Protein AF-A0AAW5V576-F1 (afdb_monomer_lite)

Organism: NCBI:txid2023178

pLDDT: mean 82.7, std 14.85, range [36.81, 95.94]

Radius of gyration: 14.21 Å; chains: 1; bounding box: 32×38×32 Å

Secondary structure (DSSP, 8-state):
---SSTTTTTS--HHHHHHHHHHHHHHHHHHHTT-----SSS-------HHHHHHHHHHHHHHHHHHHTTGGG--HHHHHHHHHHHHHHHHH-

Foldseek 3Di:
DPPPVVVVVPPDDLLRCLVVLLVLLVVLLCVLQQQPVDPPPDGGRDDDDPVSSVVSLVSSVVSLVSCVVVVVSDDPVSVVSSVVSVVSSVVSD

Structure (mmCIF, N/CA/C/O backbone):
data_AF-A0AAW5V576-F1
#
_entry.id   AF-A0AAW5V576-F1
#
loop_
_atom_site.group_PDB
_atom_site.id
_atom_site.type_symbol
_atom_site.label_atom_id
_atom_site.label_alt_id
_atom_site.label_comp_id
_atom_site.label_asym_id
_atom_site.label_entity_id
_atom_site.label_seq_id
_atom_site.pdbx_PDB_ins_code
_atom_site.Cartn_x
_atom_site.Cartn_y
_atom_site.Cartn_z
_atom_site.occupancy
_atom_site.B_iso_or_equiv
_atom_site.auth_seq_id
_atom_site.auth_comp_id
_atom_site.auth_asym_id
_atom_site.auth_atom_id
_atom_site.pdbx_PDB_model_num
ATOM 1 N N . MET A 1 1 ? -5.558 15.678 -15.667 1.00 36.81 1 MET A N 1
ATOM 2 C CA . MET A 1 1 ? -6.843 15.155 -15.167 1.00 36.81 1 MET A CA 1
ATOM 3 C C . MET A 1 1 ? -6.556 14.261 -13.972 1.00 36.81 1 MET A C 1
ATOM 5 O O . MET A 1 1 ? -6.073 13.157 -14.170 1.00 36.81 1 MET A O 1
ATOM 9 N N . SER A 1 2 ? -6.789 14.756 -12.757 1.00 41.44 2 SER A N 1
ATOM 10 C CA . SER A 1 2 ? -6.681 13.973 -11.517 1.00 41.44 2 SER A CA 1
ATOM 11 C C . SER A 1 2 ? -7.855 14.355 -10.619 1.00 41.44 2 SER A C 1
ATOM 13 O O . SER A 1 2 ? -7.705 15.072 -9.640 1.00 41.44 2 SER A O 1
ATOM 15 N N . THR A 1 3 ? -9.056 13.946 -11.014 1.00 46.66 3 THR A N 1
ATOM 16 C CA . THR A 1 3 ? -10.314 14.245 -10.314 1.00 46.66 3 THR A CA 1
ATOM 17 C C . THR A 1 3 ? -11.100 12.950 -10.150 1.00 46.66 3 THR A C 1
ATOM 19 O O . THR A 1 3 ? -12.135 12.763 -10.768 1.00 46.66 3 THR A O 1
ATOM 22 N N . GLY A 1 4 ? -10.559 12.002 -9.383 1.00 46.56 4 GLY A N 1
ATOM 23 C CA . GLY A 1 4 ? -11.294 10.788 -8.993 1.00 46.56 4 GLY A CA 1
ATOM 24 C C . GLY A 1 4 ? -11.837 10.877 -7.569 1.00 46.56 4 GLY A C 1
ATOM 25 O O . GLY A 1 4 ? -12.987 10.564 -7.305 1.00 46.56 4 GLY A O 1
ATOM 26 N N . ILE A 1 5 ? -11.022 11.380 -6.643 1.00 52.66 5 ILE A N 1
ATOM 27 C CA . ILE A 1 5 ? -11.385 11.512 -5.223 1.00 52.66 5 ILE A CA 1
ATOM 28 C C . ILE A 1 5 ? -12.134 12.810 -4.908 1.00 52.66 5 ILE A C 1
ATOM 30 O O . ILE A 1 5 ? -12.913 12.845 -3.960 1.00 52.66 5 ILE A O 1
ATOM 34 N N . ASN A 1 6 ? -11.961 13.865 -5.710 1.00 53.06 6 ASN A N 1
ATOM 35 C CA . ASN A 1 6 ? -12.514 15.185 -5.388 1.00 53.06 6 ASN A CA 1
ATOM 36 C C . ASN A 1 6 ? -14.046 15.247 -5.521 1.00 53.06 6 ASN A C 1
ATOM 38 O O . ASN A 1 6 ? -14.680 16.102 -4.911 1.00 53.06 6 ASN A O 1
ATOM 42 N N . GLU A 1 7 ? -14.634 14.345 -6.309 1.00 49.97 7 GLU A N 1
ATOM 43 C CA . GLU A 1 7 ? -16.078 14.319 -6.566 1.00 49.97 7 GLU A CA 1
ATOM 44 C C . GLU A 1 7 ? -16.846 13.530 -5.492 1.00 49.97 7 GLU A C 1
ATOM 46 O O . GLU A 1 7 ? -17.951 13.916 -5.129 1.00 49.97 7 GLU A O 1
ATOM 51 N N . PHE A 1 8 ? -16.219 12.512 -4.887 1.00 49.84 8 PHE A N 1
ATOM 52 C CA . PHE A 1 8 ? -16.797 11.732 -3.782 1.00 49.84 8 PHE A CA 1
ATOM 53 C C . PHE A 1 8 ? -16.484 12.299 -2.387 1.00 49.84 8 PHE A C 1
ATOM 55 O O . PHE A 1 8 ? -17.133 11.925 -1.416 1.00 49.84 8 PHE A O 1
ATOM 62 N N . SER A 1 9 ? -15.506 13.203 -2.264 1.00 53.84 9 SER A N 1
ATOM 63 C CA . SER A 1 9 ? -15.071 13.741 -0.963 1.00 53.84 9 SER A CA 1
ATOM 64 C C . SER A 1 9 ? -15.903 14.918 -0.445 1.00 53.84 9 SER A C 1
ATOM 66 O O . SER A 1 9 ? -15.674 15.353 0.678 1.00 53.84 9 SER A O 1
ATOM 68 N N . LYS A 1 10 ? -16.842 15.464 -1.232 1.00 54.75 10 LYS A N 1
ATOM 69 C CA . LYS A 1 10 ? -17.588 16.673 -0.831 1.00 54.75 10 LYS A CA 1
ATOM 70 C C . LYS A 1 10 ? -18.519 16.461 0.369 1.00 54.75 10 LYS A C 1
ATOM 72 O O . LYS A 1 10 ? -18.722 17.407 1.120 1.00 54.75 10 LYS A O 1
ATOM 77 N N . ASP A 1 11 ? -18.985 15.232 0.585 1.00 56.47 11 ASP A N 1
ATOM 78 C CA . ASP A 1 11 ? -19.922 14.876 1.665 1.00 56.47 11 ASP A CA 1
ATOM 79 C C . ASP A 1 11 ? -19.439 13.684 2.516 1.00 56.47 11 ASP A C 1
ATOM 81 O O . ASP A 1 11 ? -20.123 13.228 3.432 1.00 56.47 11 ASP A O 1
ATOM 85 N N . ALA A 1 12 ? -18.249 13.154 2.221 1.00 62.97 12 ALA A N 1
ATOM 86 C CA . ALA A 1 12 ? -17.701 11.983 2.890 1.00 62.97 12 ALA A CA 1
ATOM 87 C C . ALA A 1 12 ? -16.958 12.386 4.172 1.00 62.97 12 ALA A C 1
ATOM 89 O O . ALA A 1 12 ? -16.040 13.207 4.154 1.00 62.97 12 ALA A O 1
ATOM 90 N N . THR A 1 13 ? -17.312 11.772 5.302 1.00 75.44 13 THR A N 1
ATOM 91 C CA . THR A 1 13 ? -16.555 11.945 6.548 1.00 75.44 13 THR A CA 1
ATOM 92 C C . THR A 1 13 ? -15.145 11.384 6.382 1.00 75.44 13 THR A C 1
ATOM 94 O O . THR A 1 13 ? -14.947 10.372 5.708 1.00 75.44 13 THR A O 1
ATOM 97 N N . THR A 1 14 ? -14.150 11.985 7.034 1.00 76.38 14 THR A N 1
ATOM 98 C CA . THR A 1 14 ? -12.751 11.524 6.988 1.00 76.38 14 THR A CA 1
ATOM 99 C C . THR A 1 14 ? -12.610 10.024 7.281 1.00 76.38 14 THR A C 1
ATOM 101 O O . THR A 1 14 ? -11.830 9.339 6.624 1.00 76.38 14 THR A O 1
ATOM 104 N N . GLN A 1 15 ? -13.424 9.483 8.195 1.00 77.75 15 GLN A N 1
ATOM 105 C CA . GLN A 1 15 ? -13.480 8.047 8.499 1.00 77.75 15 GLN A CA 1
ATOM 106 C C . GLN A 1 15 ? -13.874 7.178 7.297 1.00 77.75 15 GLN A C 1
ATOM 108 O O . GLN A 1 15 ? -13.310 6.104 7.106 1.00 77.75 15 GLN A O 1
ATOM 113 N N . SER A 1 16 ? -14.809 7.642 6.467 1.00 82.69 16 SER A N 1
ATOM 114 C CA . SER A 1 16 ? -15.243 6.922 5.263 1.00 82.69 16 SER A CA 1
ATOM 115 C C . SER A 1 16 ? -14.215 6.970 4.125 1.00 82.69 16 SER A C 1
ATOM 117 O O . SER A 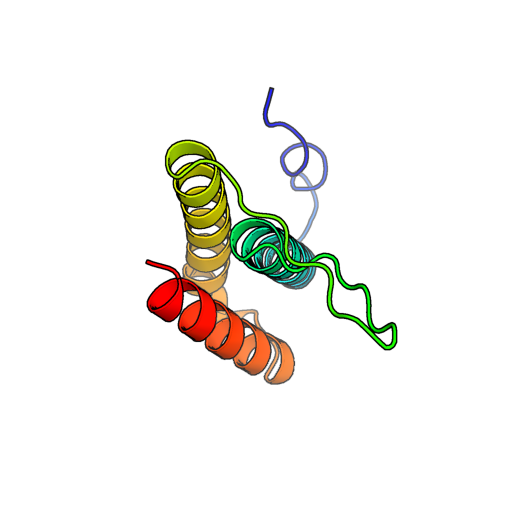1 16 ? -14.193 6.083 3.273 1.00 82.69 16 SER A O 1
ATOM 119 N N . LEU A 1 17 ? -13.320 7.964 4.139 1.00 86.81 17 LEU A N 1
ATOM 120 C CA . LEU A 1 17 ? -12.281 8.139 3.127 1.00 86.81 17 LEU A CA 1
ATOM 121 C C . LEU A 1 17 ? -11.023 7.305 3.406 1.00 86.81 17 LEU A C 1
ATOM 123 O O . LEU A 1 17 ? -10.405 6.810 2.465 1.00 86.81 17 LEU A O 1
ATOM 127 N N . ILE A 1 18 ? -10.657 7.101 4.675 1.00 89.44 18 ILE A N 1
ATOM 128 C CA . ILE A 1 18 ? -9.493 6.291 5.088 1.00 89.44 18 ILE A CA 1
ATOM 129 C C . ILE A 1 18 ? -9.405 4.926 4.375 1.00 89.44 18 ILE A C 1
ATOM 131 O O . ILE A 1 18 ? -8.354 4.648 3.793 1.00 89.44 18 ILE A O 1
ATOM 135 N N . PRO A 1 19 ? -10.454 4.075 4.337 1.00 90.62 19 PRO A N 1
ATOM 136 C CA . PRO A 1 19 ? -10.362 2.782 3.655 1.00 90.62 19 PRO A CA 1
ATOM 137 C C . PRO A 1 19 ? -10.147 2.920 2.140 1.00 90.62 19 PRO A C 1
ATOM 139 O O . PRO A 1 19 ? -9.499 2.070 1.530 1.00 90.62 19 PRO A O 1
ATOM 142 N N . ILE A 1 20 ? -10.643 4.000 1.525 1.00 91.56 20 ILE A N 1
ATOM 143 C CA . ILE A 1 20 ? -10.450 4.279 0.097 1.00 91.56 20 ILE A CA 1
ATOM 144 C C . ILE A 1 20 ? -8.987 4.641 -0.171 1.00 91.56 20 ILE A C 1
ATOM 146 O O . ILE A 1 20 ? -8.380 4.079 -1.084 1.00 91.56 20 ILE A O 1
ATOM 150 N N . TYR A 1 21 ? -8.408 5.529 0.642 1.00 91.88 21 TYR A N 1
ATOM 151 C CA . TYR A 1 21 ? -6.995 5.897 0.538 1.00 91.88 21 TYR A CA 1
ATOM 152 C C . TYR A 1 21 ? -6.072 4.701 0.800 1.00 91.88 21 TYR A C 1
ATOM 154 O O . TYR A 1 21 ? -5.141 4.490 0.029 1.00 91.88 21 TYR A O 1
ATOM 162 N N . LEU A 1 22 ? -6.361 3.864 1.805 1.00 92.62 22 LEU A N 1
ATOM 163 C CA . LEU A 1 22 ? -5.585 2.645 2.078 1.00 92.62 22 LEU A CA 1
ATOM 164 C C . LEU A 1 22 ? -5.619 1.673 0.895 1.00 92.62 22 LEU A C 1
ATOM 166 O O . LEU A 1 22 ? -4.575 1.203 0.441 1.00 92.62 22 LEU A O 1
ATOM 170 N N . LYS A 1 23 ? -6.813 1.408 0.349 1.00 93.25 23 LYS A N 1
ATOM 171 C CA . LYS A 1 23 ? -6.975 0.530 -0.816 1.00 93.25 23 LYS A CA 1
ATOM 172 C C . LYS A 1 23 ? -6.221 1.071 -2.029 1.00 93.25 23 LYS A C 1
ATOM 174 O O . LYS A 1 23 ? -5.547 0.309 -2.720 1.00 93.25 23 LYS A O 1
ATOM 179 N N . ARG A 1 24 ? -6.313 2.379 -2.277 1.00 93.38 24 ARG A N 1
ATOM 180 C CA . ARG A 1 24 ? -5.633 3.025 -3.401 1.00 93.38 24 ARG A CA 1
ATOM 181 C C . ARG A 1 24 ? -4.113 2.988 -3.242 1.00 93.38 24 ARG A C 1
ATOM 183 O O . ARG A 1 24 ? -3.439 2.554 -4.173 1.00 93.38 24 ARG A O 1
ATOM 190 N N . ALA A 1 25 ? -3.587 3.352 -2.073 1.00 93.69 25 ALA A N 1
ATOM 191 C CA . ALA A 1 25 ? -2.157 3.290 -1.779 1.00 93.69 25 ALA A CA 1
ATOM 192 C C . ALA A 1 25 ? -1.604 1.866 -1.960 1.00 93.69 25 ALA A C 1
ATOM 194 O O . ALA A 1 25 ? -0.566 1.693 -2.597 1.00 93.69 25 ALA A O 1
ATOM 195 N N . ARG A 1 26 ? -2.332 0.839 -1.494 1.00 94.00 26 ARG A N 1
ATOM 196 C CA . ARG A 1 26 ? -1.978 -0.575 -1.706 1.00 94.00 26 ARG A CA 1
ATOM 197 C C . ARG A 1 26 ? -1.861 -0.914 -3.192 1.00 94.00 26 ARG A C 1
ATOM 199 O O . ARG A 1 26 ? -0.826 -1.420 -3.613 1.00 94.00 26 ARG A O 1
ATOM 206 N N . SER A 1 27 ? -2.882 -0.610 -3.994 1.00 91.19 27 SER A N 1
ATOM 207 C CA . SER A 1 27 ? -2.855 -0.888 -5.437 1.00 91.19 27 SER A CA 1
ATOM 208 C C . SER A 1 27 ? -1.708 -0.169 -6.152 1.00 91.19 27 SER A C 1
ATOM 210 O O . SER A 1 27 ? -1.019 -0.784 -6.960 1.00 91.19 27 SER A O 1
ATOM 212 N N . ILE A 1 28 ? -1.467 1.103 -5.823 1.00 92.19 28 ILE A N 1
ATOM 213 C CA . ILE A 1 28 ? -0.386 1.897 -6.419 1.00 92.19 28 ILE A CA 1
ATOM 214 C C . ILE A 1 28 ? 0.990 1.316 -6.065 1.00 92.19 28 ILE A C 1
ATOM 216 O O . ILE A 1 28 ? 1.859 1.233 -6.931 1.00 92.19 28 ILE A O 1
ATOM 220 N N . LEU A 1 29 ? 1.203 0.898 -4.813 1.00 92.00 29 LEU A N 1
ATOM 221 C CA . LEU A 1 29 ? 2.472 0.311 -4.369 1.00 92.00 29 LEU A CA 1
ATOM 222 C C . LEU A 1 29 ? 2.748 -1.051 -5.011 1.00 92.00 29 LEU A C 1
ATOM 224 O O . LEU A 1 29 ? 3.894 -1.333 -5.362 1.00 92.00 29 LEU A O 1
ATOM 228 N N . LEU A 1 30 ? 1.721 -1.887 -5.175 1.00 90.50 30 LEU A N 1
ATOM 229 C CA . LEU A 1 30 ? 1.848 -3.171 -5.866 1.00 90.50 30 LEU A CA 1
ATOM 230 C C . LEU A 1 30 ? 2.207 -2.961 -7.341 1.00 90.50 30 LEU A C 1
ATOM 232 O O . LEU A 1 30 ? 3.212 -3.498 -7.806 1.00 90.50 30 LEU A O 1
ATOM 236 N N . GLU A 1 31 ? 1.481 -2.078 -8.031 1.00 88.81 31 GLU A N 1
ATOM 237 C CA . GLU A 1 31 ? 1.756 -1.714 -9.425 1.00 88.81 31 GLU A CA 1
ATOM 238 C C . GLU A 1 31 ? 3.172 -1.142 -9.594 1.00 88.81 31 GLU A C 1
ATOM 240 O O . GLU A 1 31 ? 3.927 -1.578 -10.461 1.00 88.81 31 GLU A O 1
ATOM 245 N N . ALA A 1 32 ? 3.596 -0.225 -8.719 1.00 88.50 32 ALA A N 1
ATOM 246 C CA . ALA A 1 32 ? 4.941 0.353 -8.752 1.00 88.50 32 ALA A CA 1
ATOM 247 C C . ALA A 1 32 ? 6.056 -0.701 -8.609 1.00 88.50 32 ALA A C 1
ATOM 249 O O . ALA A 1 32 ? 7.154 -0.521 -9.142 1.00 88.50 32 ALA A O 1
ATOM 250 N N . ASN A 1 33 ? 5.783 -1.795 -7.897 1.00 85.94 33 ASN A N 1
ATOM 251 C CA . ASN A 1 33 ? 6.712 -2.907 -7.706 1.00 85.94 33 ASN A CA 1
ATOM 252 C C . ASN A 1 33 ? 6.567 -4.015 -8.758 1.00 85.94 33 ASN A C 1
ATOM 254 O O . ASN A 1 33 ? 7.262 -5.032 -8.680 1.00 85.94 33 ASN A O 1
ATOM 258 N N . GLY A 1 34 ? 5.715 -3.805 -9.764 1.00 82.56 34 GLY A N 1
ATOM 259 C CA . GLY A 1 34 ? 5.482 -4.765 -10.832 1.00 82.56 34 GLY A CA 1
ATOM 260 C C . GLY A 1 34 ? 4.647 -5.961 -10.400 1.00 82.56 34 GLY A C 1
ATOM 261 O O . GLY A 1 34 ? 4.649 -6.967 -11.109 1.00 82.56 34 GLY A O 1
ATOM 262 N N . ASP A 1 35 ? 3.978 -5.879 -9.249 1.00 81.81 35 ASP A N 1
ATOM 263 C CA . ASP A 1 35 ? 3.077 -6.915 -8.771 1.00 81.81 35 ASP A CA 1
ATOM 264 C C . ASP A 1 35 ? 1.717 -6.760 -9.455 1.00 81.81 35 ASP A C 1
ATOM 266 O O . ASP A 1 35 ? 1.068 -5.714 -9.391 1.00 81.81 35 ASP A O 1
ATOM 270 N N . THR A 1 36 ? 1.314 -7.806 -10.168 1.00 71.00 36 THR A N 1
ATOM 271 C CA . THR A 1 36 ? 0.096 -7.821 -10.984 1.00 71.00 36 THR A CA 1
ATOM 272 C C . THR A 1 36 ? -1.092 -8.444 -10.252 1.00 71.00 36 THR A C 1
ATOM 274 O O . THR A 1 36 ? -2.172 -8.558 -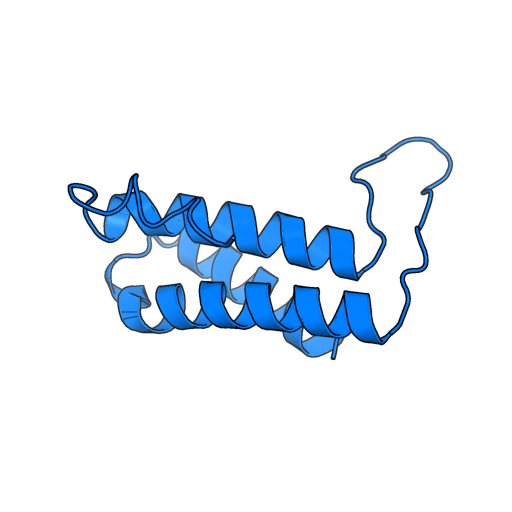10.830 1.00 71.00 36 THR A O 1
ATOM 277 N N . GLY A 1 37 ? -0.914 -8.891 -9.001 1.00 68.88 37 GLY A N 1
ATOM 278 C CA . GLY A 1 37 ? -1.907 -9.690 -8.284 1.00 68.88 37 GLY A CA 1
ATOM 279 C C . GLY A 1 37 ? -2.125 -11.090 -8.875 1.00 68.88 37 GLY A C 1
ATOM 280 O O . GLY A 1 37 ? -3.045 -11.793 -8.459 1.00 68.88 37 GLY A O 1
ATOM 281 N N . TYR A 1 38 ? -1.307 -11.513 -9.846 1.00 68.31 38 TYR A N 1
ATOM 282 C CA . TYR A 1 38 ? -1.381 -12.845 -10.436 1.00 68.31 38 TYR A CA 1
ATOM 283 C C . TYR A 1 38 ? -0.700 -13.876 -9.527 1.00 68.31 38 TYR A C 1
ATOM 285 O O . TYR A 1 38 ? 0.521 -13.887 -9.387 1.00 68.31 38 TYR A O 1
ATOM 293 N N . SER A 1 39 ? -1.494 -14.769 -8.932 1.00 65.19 39 SER A N 1
ATOM 294 C CA . SER A 1 39 ? -1.025 -15.849 -8.045 1.00 65.19 39 SER A CA 1
ATOM 295 C C . SER A 1 39 ? -0.876 -17.209 -8.743 1.00 65.19 39 SER A C 1
ATOM 297 O O . SER A 1 39 ? -0.947 -18.243 -8.083 1.00 65.19 39 SER A O 1
ATOM 299 N N . GLY A 1 40 ? -0.730 -17.242 -10.072 1.00 72.88 40 GLY A N 1
ATOM 300 C CA . GLY A 1 40 ? -0.461 -18.493 -10.788 1.00 72.88 40 GLY A CA 1
ATOM 301 C C . GLY A 1 40 ? 0.940 -19.047 -10.501 1.00 72.88 40 GLY A C 1
ATOM 302 O O . GLY A 1 40 ? 1.748 -18.416 -9.826 1.00 72.88 40 GLY A O 1
ATOM 303 N N . GLU A 1 41 ? 1.247 -20.221 -11.057 1.00 73.00 41 GLU A N 1
ATOM 304 C CA . GLU A 1 41 ? 2.499 -20.962 -10.801 1.00 73.00 41 GLU A CA 1
ATOM 305 C C . GLU A 1 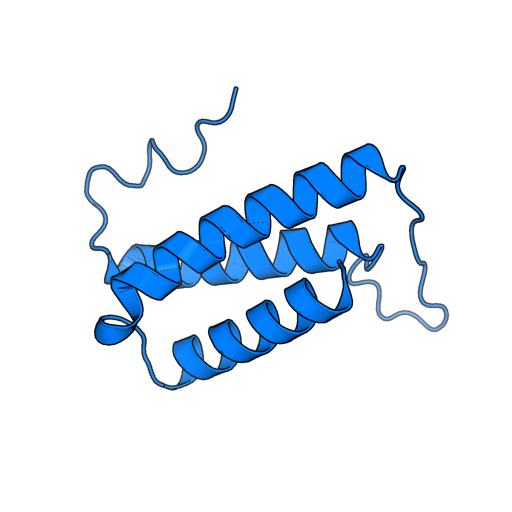41 ? 3.778 -20.160 -11.137 1.00 73.00 41 GLU A C 1
ATOM 307 O O . GLU A 1 41 ? 4.845 -20.407 -10.579 1.00 73.00 41 GLU A O 1
ATOM 312 N N . VAL A 1 42 ? 3.656 -19.146 -12.002 1.00 71.44 42 VAL A N 1
ATOM 313 C CA . VAL A 1 42 ? 4.714 -18.185 -12.336 1.00 71.44 42 VAL A CA 1
ATOM 314 C C . VAL A 1 42 ? 4.241 -16.771 -12.003 1.00 71.44 42 VAL A C 1
ATOM 316 O O . VAL A 1 42 ? 3.303 -16.264 -12.621 1.00 71.44 42 VAL A O 1
ATOM 319 N N . VAL A 1 43 ? 4.917 -16.106 -11.063 1.00 66.06 43 VAL A N 1
ATOM 320 C CA . VAL A 1 43 ? 4.666 -14.691 -10.746 1.00 66.06 43 VAL A CA 1
ATOM 321 C C . VAL A 1 43 ? 5.202 -13.823 -11.886 1.00 66.06 43 VAL A C 1
ATOM 323 O O . VAL A 1 43 ? 6.414 -13.670 -12.053 1.00 66.06 43 VAL A O 1
ATOM 326 N N . LEU A 1 44 ? 4.298 -13.242 -12.676 1.00 67.81 44 LEU A N 1
ATOM 327 C CA . LEU A 1 44 ? 4.646 -12.302 -13.739 1.00 67.81 44 LEU A CA 1
ATOM 328 C C . LEU A 1 44 ? 4.907 -10.918 -13.135 1.00 67.81 44 LEU A C 1
ATOM 330 O O . LEU A 1 44 ? 3.968 -10.219 -12.747 1.00 67.81 44 LEU A O 1
ATOM 334 N N . LYS A 1 45 ? 6.187 -10.530 -13.067 1.00 74.25 45 LYS A N 1
ATOM 335 C CA . LYS A 1 45 ? 6.604 -9.186 -12.650 1.00 74.25 45 LYS A CA 1
ATOM 336 C C . LYS A 1 45 ? 6.730 -8.256 -13.846 1.00 74.25 45 LYS A C 1
ATOM 338 O O . LYS A 1 45 ? 7.421 -8.575 -14.813 1.00 74.25 45 LYS A O 1
ATOM 343 N N . VAL A 1 46 ? 6.115 -7.083 -13.755 1.00 76.50 46 VAL A N 1
ATOM 344 C CA . VAL A 1 46 ? 6.229 -6.040 -14.780 1.00 76.50 46 VAL A CA 1
ATOM 345 C C . VAL A 1 46 ? 7.317 -5.047 -14.387 1.00 76.50 46 VAL A C 1
ATOM 347 O O . VAL A 1 46 ? 7.279 -4.448 -13.317 1.00 76.50 46 VAL A O 1
ATOM 350 N N . THR A 1 47 ? 8.308 -4.845 -15.253 1.00 78.69 47 THR A N 1
ATOM 351 C CA . THR A 1 47 ? 9.316 -3.799 -15.039 1.00 78.69 47 THR A CA 1
ATOM 352 C C . THR A 1 47 ? 8.836 -2.489 -15.649 1.00 78.69 47 THR A C 1
ATOM 354 O O . THR A 1 47 ? 8.750 -2.348 -16.869 1.00 78.69 47 THR A O 1
ATOM 357 N N . HIS A 1 48 ? 8.536 -1.513 -14.797 1.00 82.38 48 HIS A N 1
ATOM 358 C CA . HIS A 1 48 ? 8.188 -0.164 -15.229 1.00 82.38 48 HIS A CA 1
ATOM 359 C C . HIS A 1 48 ? 9.429 0.716 -15.404 1.00 82.38 48 HIS A C 1
ATOM 361 O O . HIS A 1 48 ? 10.469 0.487 -14.785 1.00 82.38 48 HIS A O 1
ATOM 367 N N . LYS A 1 49 ? 9.302 1.775 -16.214 1.00 90.31 49 LYS A N 1
ATOM 368 C CA . LYS A 1 49 ? 10.329 2.822 -16.289 1.00 90.31 49 LYS A CA 1
ATOM 369 C C . LYS A 1 49 ? 10.535 3.470 -14.910 1.00 90.31 49 LYS A C 1
ATOM 371 O O . LYS A 1 49 ? 9.541 3.669 -14.200 1.00 90.31 49 LYS A O 1
ATOM 376 N N . PRO A 1 50 ? 11.769 3.864 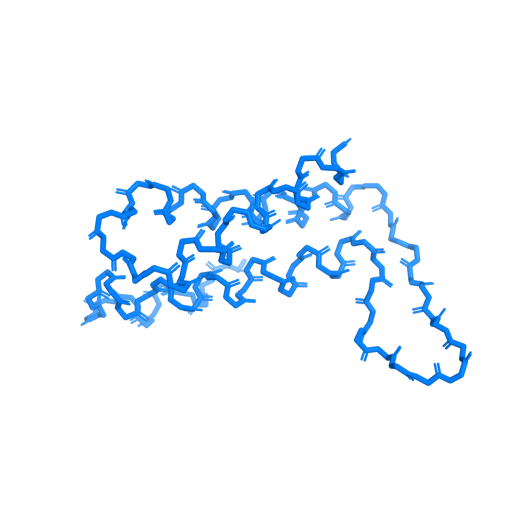-14.548 1.00 87.62 50 PRO A N 1
ATOM 377 C CA . PRO A 1 50 ? 12.050 4.517 -13.272 1.00 87.62 50 PRO A CA 1
ATOM 378 C C . PRO A 1 50 ? 11.166 5.740 -13.005 1.00 87.62 50 PRO A C 1
ATOM 380 O O . PRO A 1 50 ? 10.647 5.882 -11.899 1.00 87.62 50 PRO A O 1
ATOM 383 N N . GLU A 1 51 ? 10.911 6.581 -14.017 1.00 91.06 51 GLU A N 1
ATOM 384 C CA . GLU A 1 51 ? 10.057 7.767 -13.848 1.00 91.06 51 GLU A CA 1
ATOM 385 C C . GLU A 1 51 ? 8.608 7.399 -13.502 1.00 91.06 51 GLU A C 1
ATOM 387 O O . GLU A 1 51 ? 7.970 8.062 -12.684 1.00 91.06 51 GLU A O 1
ATOM 392 N N . TYR A 1 52 ? 8.090 6.317 -14.093 1.00 89.75 52 TYR A N 1
ATOM 393 C CA . TYR A 1 52 ? 6.748 5.823 -13.794 1.00 89.75 52 TYR A CA 1
ATOM 394 C C . TYR A 1 52 ? 6.670 5.279 -12.369 1.00 89.75 52 TYR A C 1
ATOM 396 O O . TYR A 1 52 ? 5.755 5.645 -11.632 1.00 89.75 52 TYR A O 1
ATOM 404 N N . LYS A 1 53 ? 7.654 4.462 -11.957 1.00 90.25 53 LYS A N 1
ATOM 405 C CA . LYS A 1 53 ? 7.736 3.959 -10.579 1.00 90.25 53 LYS A CA 1
ATOM 406 C C . LYS A 1 53 ? 7.744 5.126 -9.595 1.00 90.25 53 LYS A C 1
ATOM 408 O O . LYS A 1 53 ? 6.935 5.152 -8.674 1.00 90.25 53 LYS A O 1
ATOM 413 N N . HIS A 1 54 ? 8.593 6.124 -9.829 1.00 90.94 54 HIS A N 1
ATOM 414 C CA . HIS A 1 54 ? 8.685 7.299 -8.970 1.00 90.94 54 HIS A CA 1
ATOM 415 C C . HIS A 1 54 ? 7.356 8.069 -8.882 1.00 90.94 54 HIS A C 1
ATOM 417 O O . HIS A 1 54 ? 6.915 8.417 -7.788 1.00 90.94 54 HIS A O 1
ATOM 423 N N . ALA A 1 55 ? 6.674 8.279 -10.013 1.00 91.81 55 ALA A N 1
ATOM 424 C CA . ALA A 1 55 ? 5.371 8.938 -10.035 1.00 91.81 55 ALA A CA 1
ATOM 425 C C . ALA A 1 55 ? 4.298 8.162 -9.251 1.00 91.81 55 ALA A C 1
ATOM 427 O O . ALA A 1 55 ? 3.470 8.780 -8.585 1.00 91.81 55 ALA A O 1
ATOM 428 N N . GLN A 1 56 ? 4.310 6.827 -9.304 1.00 92.38 56 GLN A N 1
ATOM 429 C CA . GLN A 1 56 ? 3.396 5.998 -8.517 1.00 92.38 56 GLN A CA 1
ATOM 430 C C . GLN A 1 56 ? 3.728 6.049 -7.023 1.00 92.38 56 GLN A C 1
ATOM 432 O O . GLN A 1 56 ? 2.842 6.312 -6.214 1.00 92.38 56 GLN A O 1
ATOM 437 N N . LEU A 1 57 ? 5.003 5.906 -6.645 1.00 93.38 57 LEU A N 1
ATOM 438 C CA . LEU A 1 57 ? 5.418 6.016 -5.242 1.00 93.38 57 LEU A CA 1
ATOM 439 C C . LEU A 1 57 ? 5.042 7.375 -4.641 1.00 93.38 57 LEU A C 1
ATOM 441 O O . LEU A 1 57 ? 4.600 7.425 -3.497 1.00 93.38 57 LEU A O 1
ATOM 445 N N . LYS A 1 58 ? 5.137 8.459 -5.420 1.00 93.69 58 LYS A N 1
ATOM 446 C CA . LYS A 1 58 ? 4.701 9.791 -4.987 1.00 93.69 58 LYS A CA 1
ATOM 447 C C . LYS A 1 58 ? 3.197 9.853 -4.701 1.00 93.69 58 LYS A C 1
ATOM 449 O O . LYS A 1 58 ? 2.810 10.361 -3.658 1.00 93.69 58 LYS A O 1
ATOM 454 N N . LYS A 1 59 ? 2.350 9.284 -5.564 1.00 93.50 59 LYS A N 1
ATOM 455 C CA . LYS A 1 59 ? 0.897 9.233 -5.311 1.00 93.50 59 LYS A CA 1
ATOM 456 C C . LYS A 1 59 ? 0.560 8.419 -4.059 1.00 93.50 59 LYS A C 1
ATOM 458 O O . LYS A 1 59 ? -0.303 8.815 -3.286 1.00 93.50 59 LYS A O 1
ATOM 463 N N . ALA A 1 60 ? 1.233 7.282 -3.864 1.00 93.88 60 ALA A N 1
ATOM 464 C CA . ALA A 1 60 ? 1.057 6.475 -2.658 1.00 93.88 60 ALA A CA 1
ATOM 465 C C . ALA A 1 60 ? 1.521 7.228 -1.400 1.00 93.88 60 ALA A C 1
ATOM 467 O O . ALA A 1 60 ? 0.884 7.123 -0.358 1.00 93.88 60 ALA A O 1
ATOM 468 N N . GLU A 1 61 ? 2.598 8.012 -1.496 1.00 94.50 61 GLU A N 1
ATOM 469 C CA . GLU A 1 61 ? 3.056 8.886 -0.416 1.00 94.50 61 GLU A CA 1
ATOM 470 C C . GLU A 1 61 ? 2.020 9.962 -0.073 1.00 94.50 61 GLU A C 1
ATOM 472 O O . GLU A 1 61 ? 1.703 10.123 1.099 1.00 94.50 61 GLU A O 1
ATOM 477 N N . GLU A 1 62 ? 1.432 10.636 -1.065 1.00 94.00 62 GLU A N 1
ATOM 478 C CA . GLU A 1 62 ? 0.370 11.632 -0.846 1.00 94.00 62 GLU A CA 1
ATOM 479 C C . GLU A 1 62 ? -0.848 11.023 -0.121 1.00 94.00 62 GLU A C 1
ATOM 481 O O . GLU A 1 62 ? -1.378 11.615 0.823 1.00 94.00 62 GLU A O 1
ATOM 486 N N . ASP A 1 63 ? -1.248 9.807 -0.503 1.00 92.56 63 ASP A N 1
ATOM 487 C CA . ASP A 1 63 ? -2.347 9.071 0.134 1.00 92.56 63 ASP A CA 1
ATOM 488 C C . ASP A 1 63 ? -2.036 8.691 1.584 1.00 92.56 63 ASP A C 1
ATOM 490 O O . ASP A 1 63 ? -2.871 8.867 2.475 1.00 92.56 63 ASP A O 1
ATOM 494 N N . LEU A 1 64 ? -0.829 8.179 1.832 1.00 94.38 64 LEU A N 1
ATOM 495 C CA . LEU A 1 64 ? -0.387 7.817 3.174 1.00 94.38 64 LEU A CA 1
ATOM 496 C C . LEU A 1 64 ? -0.207 9.059 4.051 1.00 94.38 64 LEU A C 1
ATOM 498 O O . LEU A 1 64 ? -0.589 9.022 5.215 1.00 94.38 64 LEU A O 1
ATOM 502 N N . SER A 1 65 ? 0.283 10.178 3.516 1.00 94.19 65 SER A N 1
ATOM 503 C CA . SER A 1 65 ? 0.352 11.445 4.247 1.00 94.19 65 SER A CA 1
ATOM 504 C C . SER A 1 65 ? -1.033 11.957 4.639 1.00 94.19 65 SER A C 1
ATOM 506 O O . SER A 1 65 ? -1.199 12.457 5.750 1.00 94.19 65 SER A O 1
ATOM 508 N N . TYR A 1 66 ? -2.054 11.803 3.790 1.00 91.88 66 TYR A N 1
ATOM 509 C CA . TYR A 1 66 ? -3.429 12.124 4.183 1.00 91.88 66 TYR A CA 1
ATOM 510 C C . TYR A 1 66 ? -3.883 11.268 5.375 1.00 91.88 66 TYR A C 1
ATOM 512 O O . TYR A 1 66 ? -4.361 11.803 6.374 1.00 91.88 66 TYR A O 1
ATOM 520 N N . ILE A 1 67 ? -3.677 9.948 5.315 1.00 92.62 67 ILE A N 1
ATOM 521 C CA . ILE A 1 67 ? -4.040 9.031 6.409 1.00 92.62 67 ILE A CA 1
ATOM 522 C C . ILE A 1 67 ? -3.252 9.352 7.688 1.00 92.62 67 ILE A C 1
ATOM 524 O O . ILE A 1 67 ? -3.826 9.340 8.774 1.00 92.62 67 ILE A O 1
ATOM 528 N N . GLU A 1 68 ? -1.968 9.696 7.568 1.00 93.25 68 GLU A N 1
ATOM 529 C CA . GLU A 1 68 ? -1.092 10.049 8.689 1.00 93.25 68 GLU A CA 1
ATOM 530 C C . GLU A 1 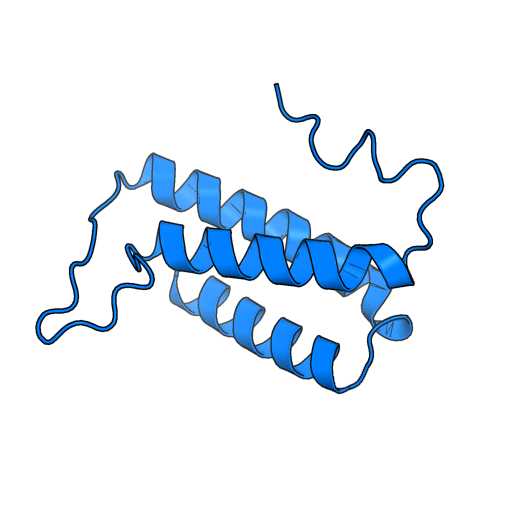68 ? -1.607 11.267 9.475 1.00 93.25 68 GLU A C 1
ATOM 532 O O . GLU A 1 68 ? -1.606 11.269 10.706 1.00 93.25 68 GLU A O 1
ATOM 537 N N . ASN A 1 69 ? -2.142 12.271 8.777 1.00 92.31 69 ASN A N 1
ATOM 538 C CA . ASN A 1 69 ? -2.773 13.437 9.406 1.00 92.31 69 ASN A CA 1
ATOM 539 C C . ASN A 1 69 ? -4.128 13.117 10.066 1.00 92.31 69 ASN A C 1
ATOM 541 O O . ASN A 1 69 ? -4.683 13.939 10.798 1.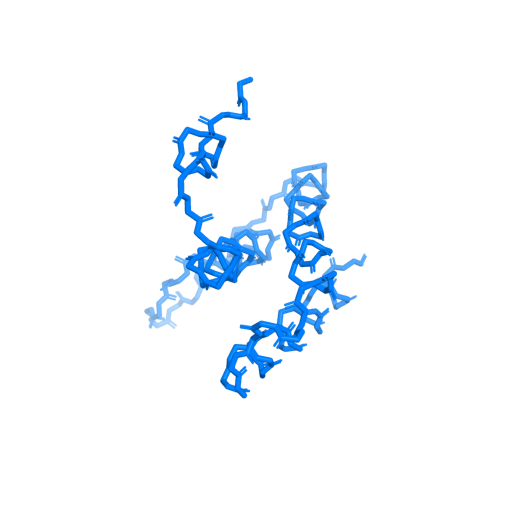00 92.31 69 ASN A O 1
ATOM 545 N N . HIS A 1 70 ? -4.670 11.923 9.824 1.00 91.56 70 HIS A N 1
ATOM 546 C CA . HIS A 1 70 ? -5.978 11.480 10.293 1.00 91.56 70 HIS A CA 1
ATOM 547 C C . HIS A 1 70 ? -5.922 10.128 11.027 1.00 91.56 70 HIS A C 1
ATOM 549 O O . HIS A 1 70 ? -6.940 9.441 11.126 1.00 91.56 70 HIS A O 1
ATOM 555 N N . LEU A 1 71 ? -4.768 9.751 11.599 1.00 89.06 71 LEU A N 1
ATOM 556 C CA . LEU A 1 71 ? -4.593 8.464 12.294 1.00 89.06 71 LEU A CA 1
ATOM 557 C C . LEU A 1 71 ? -5.572 8.267 13.453 1.00 89.06 71 LEU A C 1
ATOM 559 O O . LEU A 1 71 ? -6.001 7.146 13.703 1.00 89.06 71 LEU A O 1
ATOM 563 N N . SER A 1 72 ? -5.986 9.347 14.120 1.00 88.75 72 SER A N 1
ATOM 564 C CA . SER A 1 72 ? -6.990 9.313 15.194 1.00 88.75 72 SER A CA 1
ATOM 565 C C . SER A 1 72 ? -8.351 8.769 14.743 1.00 88.75 72 SER A C 1
ATOM 567 O O . SER A 1 72 ? -9.132 8.315 15.572 1.00 88.75 72 SER A O 1
ATOM 569 N N . ASN A 1 73 ? -8.631 8.806 13.438 1.00 88.25 73 ASN A N 1
ATOM 570 C CA . ASN A 1 73 ? -9.861 8.303 12.832 1.00 88.25 73 ASN A CA 1
ATOM 571 C C . ASN A 1 73 ? -9.725 6.863 12.306 1.00 88.25 73 ASN A C 1
ATOM 573 O O . ASN A 1 73 ? -10.704 6.321 11.793 1.00 88.25 73 ASN A O 1
ATOM 577 N N . CYS A 1 74 ? -8.539 6.255 12.405 1.00 88.88 74 CYS A N 1
ATOM 578 C CA . CYS A 1 74 ? -8.287 4.895 11.943 1.00 88.88 74 CYS A CA 1
ATOM 579 C C . CYS A 1 74 ? -8.686 3.858 13.001 1.00 88.88 74 CYS A C 1
ATOM 581 O O . CYS A 1 74 ? -8.408 4.011 14.191 1.00 88.88 74 CYS A O 1
ATOM 583 N N . SER A 1 75 ? -9.272 2.749 12.556 1.00 91.62 75 SER A N 1
ATOM 584 C CA . SER A 1 75 ? -9.395 1.540 13.370 1.00 91.62 75 SER A CA 1
ATOM 585 C C . SER A 1 75 ? -8.030 0.865 13.563 1.00 91.62 75 SER A C 1
ATOM 587 O O . SER A 1 75 ? -7.074 1.116 12.828 1.00 91.62 75 SER A O 1
ATOM 589 N N . GLN A 1 76 ? -7.929 -0.049 14.531 1.00 92.00 76 GLN A N 1
ATOM 590 C CA . GLN A 1 76 ? -6.689 -0.796 14.770 1.00 92.00 76 GLN A CA 1
ATOM 591 C C . GLN A 1 76 ? -6.239 -1.607 13.541 1.00 92.00 76 GLN A C 1
ATOM 593 O O . GLN A 1 76 ? -5.042 -1.746 13.300 1.00 92.00 76 GLN A O 1
ATOM 598 N N . GLU A 1 77 ? -7.185 -2.128 12.758 1.00 92.81 77 GLU A N 1
ATOM 599 C CA . GLU A 1 77 ? -6.894 -2.841 11.509 1.00 92.81 77 GLU A CA 1
ATOM 600 C C . GLU A 1 77 ? -6.347 -1.887 10.439 1.00 92.81 77 GLU A C 1
ATOM 602 O O . GLU A 1 77 ? -5.298 -2.146 9.860 1.00 92.81 77 GLU A O 1
ATOM 607 N N . GLN A 1 78 ? -6.970 -0.717 10.275 1.00 92.44 78 GLN A N 1
ATOM 608 C CA . GLN A 1 78 ? -6.502 0.323 9.352 1.00 92.44 78 GLN A CA 1
ATOM 609 C C . GLN A 1 78 ? -5.107 0.847 9.715 1.00 92.44 78 GLN A C 1
ATOM 611 O O . GLN A 1 78 ? -4.310 1.138 8.828 1.00 92.44 78 GLN A O 1
ATOM 616 N N . LEU A 1 79 ? -4.783 0.934 11.009 1.00 94.19 79 LEU A N 1
ATOM 617 C CA . LEU A 1 79 ? -3.439 1.290 11.469 1.00 94.19 79 LEU A CA 1
ATOM 618 C C . LEU A 1 79 ? -2.403 0.215 11.125 1.00 94.19 79 LEU A C 1
ATOM 620 O O . LEU A 1 79 ? -1.272 0.554 10.775 1.00 94.19 79 LEU A O 1
ATOM 624 N N . LYS A 1 80 ? -2.752 -1.073 11.217 1.00 94.94 80 LYS A N 1
ATOM 625 C CA . LYS A 1 80 ? -1.854 -2.157 10.784 1.00 94.94 80 LYS A CA 1
ATOM 626 C C . LYS A 1 80 ? -1.579 -2.060 9.286 1.00 94.94 80 LYS A C 1
ATOM 628 O O . LYS A 1 80 ? -0.413 -2.044 8.899 1.00 94.94 80 LYS A O 1
ATOM 633 N N . ASP A 1 81 ? -2.629 -1.894 8.486 1.00 93.69 81 ASP A N 1
ATOM 634 C CA . ASP A 1 81 ? -2.526 -1.713 7.037 1.00 93.69 81 ASP A CA 1
ATOM 635 C C . ASP A 1 81 ? -1.679 -0.491 6.676 1.00 93.69 81 ASP A C 1
ATOM 637 O O . ASP A 1 81 ? -0.770 -0.582 5.856 1.00 93.69 81 ASP A O 1
ATOM 641 N N . PHE A 1 82 ? -1.914 0.647 7.327 1.00 95.94 82 PHE A N 1
ATOM 642 C CA . PHE A 1 82 ? -1.116 1.853 7.127 1.00 95.94 82 PHE A CA 1
ATOM 643 C C . PHE A 1 82 ? 0.381 1.607 7.371 1.00 95.94 82 PHE A C 1
ATOM 645 O O . PHE A 1 82 ? 1.215 1.988 6.548 1.00 95.94 82 PHE A O 1
ATOM 652 N N . ASN A 1 83 ? 0.729 0.949 8.482 1.00 95.62 83 ASN A N 1
ATOM 653 C CA . ASN A 1 83 ? 2.123 0.662 8.822 1.00 95.62 83 ASN A CA 1
ATOM 654 C C . ASN A 1 83 ? 2.775 -0.314 7.830 1.00 95.62 83 ASN A C 1
ATOM 656 O O . ASN A 1 83 ? 3.925 -0.103 7.443 1.00 95.62 83 ASN A O 1
ATOM 660 N N . GLU A 1 84 ? 2.044 -1.338 7.380 1.00 95.69 84 GLU A N 1
ATOM 661 C CA . GLU A 1 84 ? 2.493 -2.251 6.321 1.00 95.69 84 GLU A CA 1
ATOM 662 C C . GLU A 1 84 ? 2.810 -1.479 5.032 1.00 95.69 84 GLU A C 1
ATOM 664 O O . GLU A 1 84 ? 3.919 -1.573 4.501 1.00 95.69 84 GLU A O 1
ATOM 669 N N . LEU A 1 85 ? 1.872 -0.652 4.561 1.00 94.69 85 LEU A N 1
ATOM 670 C CA . LEU A 1 85 ? 2.032 0.125 3.331 1.00 94.69 85 LEU A CA 1
ATOM 671 C C . LEU A 1 85 ? 3.181 1.136 3.427 1.00 94.69 85 LEU A C 1
ATOM 673 O O . LEU A 1 85 ? 3.937 1.302 2.468 1.00 94.69 85 LEU A O 1
ATOM 677 N N . LYS A 1 86 ? 3.369 1.770 4.590 1.00 94.75 86 LYS A N 1
ATOM 678 C CA . LYS A 1 86 ? 4.499 2.675 4.839 1.00 94.75 86 LYS A CA 1
ATOM 679 C C . LYS A 1 86 ? 5.838 1.933 4.786 1.00 94.75 86 LYS A C 1
ATOM 681 O O . LYS A 1 86 ? 6.787 2.439 4.186 1.00 94.75 86 LYS A O 1
ATOM 686 N N . GLY A 1 87 ? 5.898 0.717 5.330 1.00 94.00 87 GLY A N 1
ATOM 687 C CA . GLY A 1 87 ? 7.062 -0.162 5.212 1.00 94.00 87 GLY A CA 1
ATOM 688 C C . GLY A 1 87 ? 7.366 -0.548 3.761 1.00 94.00 87 GLY A C 1
ATOM 689 O O . GLY A 1 87 ? 8.519 -0.490 3.333 1.00 94.00 87 GLY A O 1
ATOM 690 N N . ILE A 1 88 ? 6.346 -0.880 2.964 1.00 92.50 88 ILE A N 1
ATOM 691 C CA . ILE A 1 88 ? 6.516 -1.183 1.533 1.00 92.50 88 ILE A CA 1
ATOM 692 C C . ILE A 1 88 ? 7.041 0.042 0.778 1.00 92.50 88 ILE A C 1
ATOM 694 O O . ILE A 1 88 ? 7.993 -0.082 0.006 1.00 92.50 88 ILE A O 1
ATOM 698 N N . LEU A 1 89 ? 6.471 1.229 1.017 1.00 92.88 89 LEU A N 1
ATOM 699 C CA . LEU A 1 89 ? 6.917 2.476 0.392 1.00 92.88 89 LEU A CA 1
ATOM 700 C C . LEU A 1 89 ? 8.395 2.761 0.697 1.00 92.88 89 LEU A C 1
ATOM 702 O O . LEU A 1 89 ? 9.144 3.098 -0.217 1.00 92.88 89 LEU A O 1
ATOM 706 N N . GLN A 1 90 ? 8.828 2.585 1.950 1.00 90.88 90 GLN A N 1
ATOM 707 C CA . GLN A 1 90 ? 10.225 2.783 2.353 1.00 90.88 90 GLN A CA 1
ATOM 708 C C . GLN A 1 90 ? 11.187 1.799 1.680 1.00 90.88 90 GLN A C 1
ATOM 710 O O . GLN A 1 90 ? 12.265 2.211 1.275 1.00 90.88 90 GLN A O 1
ATOM 715 N N . ASN A 1 91 ? 10.790 0.534 1.511 1.00 88.50 91 ASN A N 1
ATOM 716 C CA . ASN A 1 91 ? 11.597 -0.467 0.802 1.00 88.50 91 ASN A CA 1
ATOM 717 C C . ASN A 1 91 ? 11.604 -0.279 -0.726 1.00 88.50 91 ASN A C 1
ATOM 719 O O . ASN A 1 91 ? 12.434 -0.862 -1.419 1.00 88.50 91 ASN A O 1
ATOM 723 N N . SER A 1 92 ? 10.646 0.480 -1.265 1.00 81.38 92 SER A N 1
ATOM 724 C CA . SER A 1 92 ? 10.488 0.681 -2.710 1.00 81.38 92 SER A CA 1
ATOM 725 C C . SER A 1 92 ? 11.249 1.897 -3.249 1.00 81.38 92 SER A C 1
ATOM 727 O O . SER A 1 92 ? 11.423 1.978 -4.474 1.00 81.38 92 SER A O 1
ATOM 729 N N . LYS A 1 93 ? 11.632 2.828 -2.361 1.00 73.06 93 LYS A N 1
ATOM 730 C CA . LYS A 1 93 ? 12.474 4.003 -2.638 1.00 73.06 93 LYS A CA 1
ATOM 731 C C . LYS A 1 93 ? 13.937 3.601 -2.783 1.00 73.06 93 LYS A C 1
ATOM 733 O O . LYS A 1 93 ? 14.571 4.160 -3.702 1.00 73.06 93 LYS A O 1
#

Sequence (93 aa):
MSTGINEFSKDATTQSLIPIYLKRARSILLEANGDTGYSGEVVLKVTHKPEYKHAQLKKAEEDLSYIENHLSNCSQEQLKDFNELKGILQNSK